Protein AF-A0A9E0ZSG9-F1 (afdb_monomer)

Mean predicted aligned error: 6.44 Å

Nearest PDB structures (foldseek):
  3n5q-assembly1_B  TM=3.521E-01  e=4.520E+00  Bos taurus
  4cwz-assembly1_B  TM=3.413E-01  e=6.387E+00  Bos taurus
  3e6n-assembly2_B  TM=3.327E-01  e=9.671E+00  Mus musculus

Sequence (45 aa):
MYKYCFNYDTGEYEYIDKNGYSQDRCEYVYNYDRTPFNNDDNDDD

Solvent-accessible surface area (backbone atoms only — not comparable to full-atom values): 2928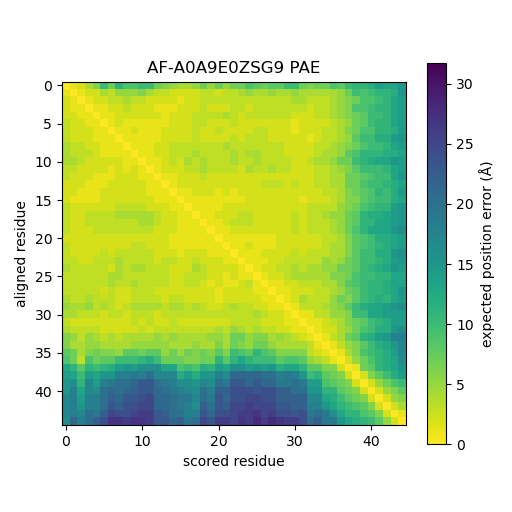 Å² total; per-residue (Å²): 114,68,41,84,32,48,28,69,82,79,72,44,74,40,42,29,29,90,89,24,41,25,64,86,74,73,42,81,50,86,55,52,60,75,70,71,77,67,88,75,76,68,86,80,129

Structure (mmCIF, N/CA/C/O backbone):
data_AF-A0A9E0ZSG9-F1
#
_entry.id   AF-A0A9E0ZSG9-F1
#
loop_
_atom_site.group_PDB
_atom_site.id
_atom_site.type_symbol
_atom_site.label_atom_id
_atom_site.label_alt_id
_atom_site.label_comp_id
_atom_site.label_asym_id
_atom_site.label_entity_id
_atom_site.label_seq_id
_atom_site.pdbx_PDB_ins_code
_atom_site.Cartn_x
_atom_site.Cartn_y
_atom_site.Cartn_z
_atom_site.occupancy
_atom_site.B_iso_or_equiv
_atom_site.auth_seq_id
_atom_site.auth_comp_id
_atom_site.auth_asym_id
_atom_site.auth_atom_id
_atom_site.pdbx_PDB_model_num
ATOM 1 N N . MET A 1 1 ? 3.722 -11.645 -4.788 1.00 78.88 1 MET A N 1
ATOM 2 C CA . MET A 1 1 ? 4.607 -10.674 -4.123 1.00 78.88 1 MET A CA 1
ATOM 3 C C . MET A 1 1 ? 3.733 -9.518 -3.694 1.00 78.88 1 MET A C 1
ATOM 5 O O . MET A 1 1 ? 2.995 -9.007 -4.532 1.00 78.88 1 MET A O 1
ATOM 9 N N . TYR A 1 2 ? 3.731 -9.220 -2.400 1.00 82.19 2 TYR A N 1
ATOM 10 C CA . TYR A 1 2 ? 3.001 -8.090 -1.833 1.00 82.19 2 TYR A CA 1
ATOM 11 C C . TYR A 1 2 ? 3.968 -6.920 -1.706 1.00 82.19 2 TYR A C 1
ATOM 13 O O . TYR A 1 2 ? 5.107 -7.120 -1.291 1.00 82.19 2 TYR A O 1
ATOM 21 N N . LYS A 1 3 ? 3.532 -5.724 -2.094 1.00 87.31 3 LYS A N 1
ATOM 22 C CA . LYS A 1 3 ? 4.247 -4.473 -1.853 1.00 87.31 3 LYS A CA 1
ATOM 23 C C . LYS A 1 3 ? 3.641 -3.829 -0.632 1.00 87.31 3 LYS A C 1
ATOM 25 O O . LYS A 1 3 ? 2.422 -3.804 -0.523 1.00 87.31 3 LYS A O 1
ATOM 30 N N . TYR A 1 4 ? 4.466 -3.235 0.213 1.00 90.56 4 TYR A N 1
ATOM 31 C CA . TYR A 1 4 ? 3.955 -2.256 1.155 1.00 90.56 4 TYR A CA 1
ATOM 32 C C . TYR A 1 4 ? 3.846 -0.908 0.439 1.00 90.56 4 TYR A C 1
ATOM 34 O O . TYR A 1 4 ? 4.858 -0.282 0.120 1.00 90.56 4 TYR A O 1
ATOM 42 N N . CYS A 1 5 ? 2.630 -0.500 0.086 1.00 90.56 5 CYS A N 1
ATOM 43 C CA . CYS A 1 5 ? 2.399 0.691 -0.729 1.00 90.56 5 CYS A CA 1
ATOM 44 C C . CYS A 1 5 ? 1.176 1.478 -0.269 1.00 90.56 5 CYS A C 1
ATOM 46 O O . CYS A 1 5 ? 0.287 0.950 0.393 1.00 90.56 5 CYS A O 1
ATOM 48 N N . PHE A 1 6 ? 1.159 2.764 -0.610 1.00 91.19 6 PHE A N 1
ATOM 49 C CA . PHE A 1 6 ? 0.113 3.676 -0.173 1.00 91.19 6 PHE A CA 1
ATOM 50 C C . PHE A 1 6 ? -1.198 3.391 -0.903 1.00 91.19 6 PHE A C 1
ATOM 52 O O . PHE A 1 6 ? -1.239 3.383 -2.134 1.00 91.19 6 PHE A O 1
ATOM 59 N N . ASN A 1 7 ? -2.267 3.183 -0.149 1.00 93.12 7 ASN A N 1
ATOM 60 C CA . ASN A 1 7 ? -3.625 3.099 -0.645 1.00 93.12 7 ASN A CA 1
ATOM 61 C C . ASN A 1 7 ? -4.264 4.495 -0.571 1.00 93.12 7 ASN A C 1
ATOM 63 O O . ASN A 1 7 ? -4.377 5.098 0.494 1.00 93.12 7 ASN A O 1
ATOM 67 N N . TYR A 1 8 ? -4.684 5.022 -1.718 1.00 92.19 8 TYR A N 1
ATOM 68 C CA . TYR A 1 8 ? -5.301 6.342 -1.823 1.00 92.19 8 TYR A CA 1
ATOM 69 C C . TYR A 1 8 ? -6.782 6.347 -1.431 1.00 92.19 8 TYR A C 1
ATOM 71 O O . TYR A 1 8 ? -7.310 7.418 -1.138 1.00 92.19 8 TYR A O 1
ATOM 79 N N . ASP A 1 9 ? -7.452 5.191 -1.421 1.00 90.88 9 ASP A N 1
ATOM 80 C CA . ASP A 1 9 ? -8.828 5.078 -0.924 1.00 90.88 9 ASP A CA 1
ATOM 81 C C . ASP A 1 9 ? -8.877 5.199 0.606 1.00 90.88 9 ASP A C 1
ATOM 83 O O . ASP A 1 9 ? -9.798 5.807 1.151 1.00 90.88 9 ASP A O 1
ATOM 87 N N . THR A 1 10 ? -7.883 4.645 1.307 1.00 90.38 10 THR A N 1
ATOM 88 C CA . THR A 1 10 ? -7.815 4.675 2.780 1.00 90.38 10 THR A CA 1
ATOM 89 C C . THR A 1 10 ? -6.938 5.796 3.319 1.00 90.38 10 THR A C 1
ATOM 91 O O . THR A 1 10 ? -7.171 6.281 4.423 1.00 90.38 10 THR A O 1
ATOM 94 N N . GLY A 1 11 ? -5.953 6.242 2.537 1.00 92.50 11 GLY A N 1
ATOM 95 C CA . GLY A 1 11 ? -4.922 7.163 2.999 1.00 92.50 11 GLY A CA 1
ATOM 96 C C . GLY A 1 11 ? -3.872 6.494 3.892 1.00 92.50 11 GLY A C 1
ATOM 97 O O . GLY A 1 11 ? -3.168 7.195 4.620 1.00 92.50 11 GLY A O 1
ATOM 98 N N . GLU A 1 12 ? -3.766 5.164 3.853 1.00 93.25 12 GLU A N 1
ATOM 99 C CA . GLU A 1 12 ? -2.848 4.366 4.672 1.00 93.25 12 GLU A CA 1
ATOM 100 C C . GLU A 1 12 ? -1.946 3.480 3.800 1.00 93.25 12 GLU A C 1
ATOM 102 O O . GLU A 1 12 ? -2.218 3.254 2.623 1.00 93.25 12 GLU A O 1
ATOM 107 N N . TYR A 1 13 ? -0.838 2.990 4.359 1.00 91.81 13 TYR A N 1
ATOM 108 C CA . TYR A 1 13 ? 0.01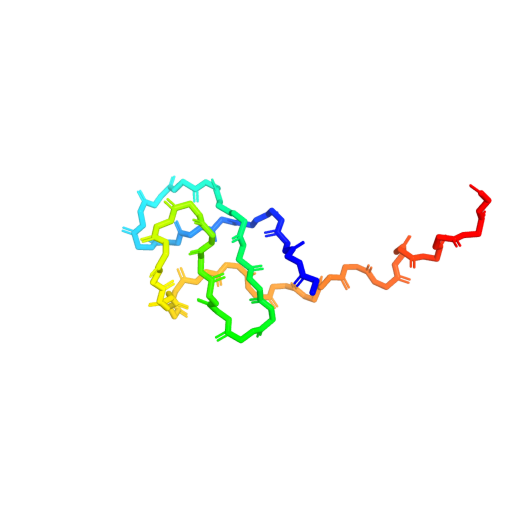0 2.004 3.682 1.00 91.81 13 TYR A CA 1
ATOM 109 C C . TYR A 1 13 ? -0.490 0.589 3.971 1.00 91.81 13 TYR A C 1
ATOM 111 O O . TYR A 1 13 ? -0.755 0.254 5.121 1.00 91.81 13 TYR A O 1
ATOM 119 N N . GLU A 1 14 ? -0.573 -0.240 2.934 1.00 93.25 14 GLU A N 1
ATOM 120 C CA . GLU A 1 14 ? -1.104 -1.603 3.011 1.00 93.25 14 GLU A CA 1
ATOM 121 C C . GLU A 1 14 ? -0.229 -2.574 2.209 1.00 93.25 14 GLU A C 1
ATOM 123 O O . GLU A 1 14 ? 0.482 -2.175 1.278 1.00 93.25 14 GLU A O 1
ATOM 128 N N . TYR A 1 15 ? -0.302 -3.864 2.543 1.00 92.75 15 TYR A N 1
ATOM 129 C CA .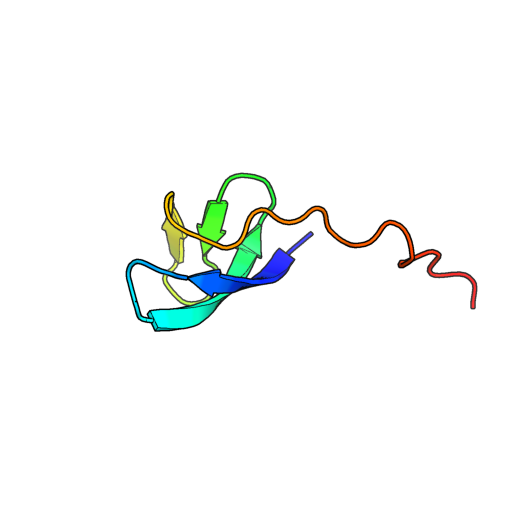 TYR A 1 15 ? 0.315 -4.927 1.755 1.00 92.75 15 TYR A CA 1
ATOM 130 C C . TYR A 1 15 ? -0.566 -5.297 0.567 1.00 92.75 15 TYR A C 1
ATOM 132 O O . TYR A 1 15 ? -1.488 -6.104 0.685 1.00 92.75 15 TYR A O 1
ATOM 140 N N . ILE A 1 16 ? -0.256 -4.740 -0.600 1.00 92.25 16 ILE A N 1
ATOM 141 C CA . ILE A 1 16 ? -1.045 -4.919 -1.818 1.00 92.25 16 ILE A CA 1
ATOM 142 C C . ILE A 1 16 ? -0.252 -5.739 -2.836 1.00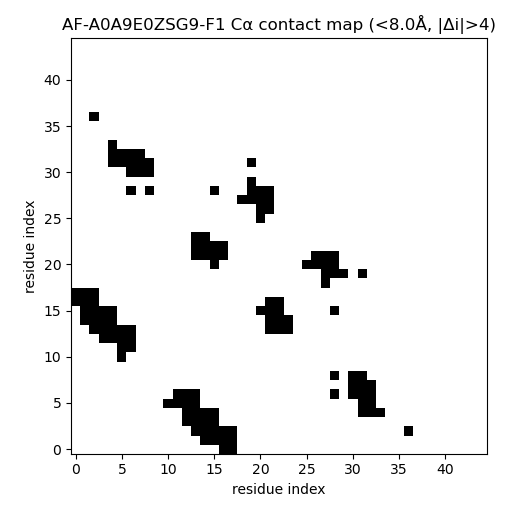 92.25 16 ILE A C 1
ATOM 144 O O . ILE A 1 16 ? 0.921 -5.480 -3.113 1.00 92.25 16 ILE A O 1
ATOM 148 N N . ASP A 1 17 ? -0.874 -6.779 -3.383 1.00 90.81 17 ASP A N 1
ATOM 149 C CA . ASP A 1 17 ? -0.282 -7.617 -4.423 1.00 90.81 17 ASP A CA 1
ATOM 150 C C . ASP A 1 17 ? -0.278 -6.912 -5.795 1.00 90.81 17 ASP A C 1
ATOM 152 O O . ASP A 1 17 ? -0.956 -5.911 -6.025 1.00 90.81 17 ASP A O 1
ATOM 156 N N . LYS A 1 18 ? 0.463 -7.463 -6.761 1.00 87.44 18 LYS A N 1
ATOM 157 C CA . LYS A 1 18 ? 0.513 -6.941 -8.138 1.00 87.44 18 LYS A CA 1
ATOM 158 C C . LYS A 1 18 ? -0.858 -6.820 -8.825 1.00 87.44 18 LYS A C 1
ATOM 160 O O . LYS A 1 18 ? -0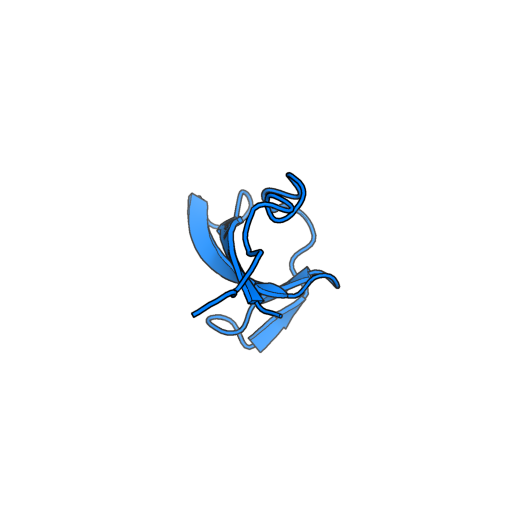.987 -6.012 -9.739 1.00 87.44 18 LYS A O 1
ATOM 165 N N . ASN A 1 19 ? -1.850 -7.620 -8.431 1.00 89.56 19 ASN A N 1
ATOM 166 C CA . ASN A 1 19 ? -3.211 -7.554 -8.965 1.00 89.56 19 ASN A CA 1
ATOM 167 C C . ASN A 1 19 ? -4.107 -6.562 -8.203 1.00 89.56 19 ASN A C 1
ATOM 169 O O . ASN A 1 19 ? -5.280 -6.431 -8.547 1.00 89.56 19 ASN A O 1
ATOM 173 N N . GLY A 1 20 ? -3.578 -5.874 -7.189 1.00 90.38 20 GLY A N 1
ATOM 174 C CA . GLY A 1 20 ? -4.335 -4.946 -6.357 1.00 90.38 20 GLY A CA 1
ATOM 175 C C . GLY A 1 20 ? -5.033 -5.606 -5.175 1.00 90.38 20 GLY A C 1
ATOM 176 O O . GLY A 1 20 ? -5.935 -5.006 -4.609 1.00 90.38 20 GLY A O 1
ATOM 177 N N . TYR A 1 21 ? -4.682 -6.834 -4.785 1.00 93.00 21 TYR A N 1
ATOM 178 C CA . TYR A 1 21 ? -5.280 -7.455 -3.602 1.00 93.00 21 TYR A CA 1
ATOM 179 C C . TYR A 1 21 ? -4.593 -6.973 -2.320 1.00 93.00 21 TYR A C 1
ATOM 181 O O . TYR A 1 21 ? -3.405 -7.236 -2.128 1.00 93.00 21 TYR A O 1
ATOM 189 N N . SER A 1 22 ? -5.335 -6.294 -1.444 1.00 93.62 22 SER A N 1
ATOM 190 C CA . SER A 1 22 ? -4.871 -5.848 -0.126 1.00 93.62 22 SER A CA 1
ATOM 191 C C . SER A 1 22 ? -5.009 -6.984 0.889 1.00 93.62 22 SER A C 1
ATOM 193 O O . SER A 1 22 ? -6.110 -7.479 1.135 1.00 93.62 22 SER A O 1
ATOM 195 N N . GLN A 1 23 ? -3.893 -7.409 1.483 1.00 92.88 23 GLN A N 1
ATOM 196 C CA . GLN A 1 23 ? -3.862 -8.436 2.530 1.00 92.88 23 GLN A CA 1
ATOM 197 C C . GLN A 1 23 ? -4.519 -7.941 3.821 1.00 92.88 23 GLN A C 1
ATOM 199 O O . GLN A 1 23 ? -5.294 -8.672 4.432 1.00 92.88 23 GLN A O 1
ATOM 204 N N . ASP A 1 24 ? -4.266 -6.688 4.195 1.00 91.00 24 ASP A N 1
ATOM 205 C CA . ASP A 1 24 ? -4.804 -6.080 5.414 1.00 91.00 24 ASP A CA 1
ATOM 206 C C . ASP A 1 24 ? -6.338 -6.017 5.401 1.00 91.00 24 ASP A C 1
ATOM 208 O O . ASP A 1 24 ? -6.991 -6.220 6.425 1.00 91.00 24 ASP A O 1
ATOM 212 N N . ARG A 1 25 ? -6.925 -5.799 4.219 1.00 89.50 25 ARG A N 1
ATOM 213 C CA . ARG A 1 25 ? -8.379 -5.682 4.038 1.00 89.50 25 ARG A CA 1
ATOM 214 C C . ARG A 1 25 ? -9.050 -6.949 3.516 1.00 89.50 25 ARG A C 1
ATOM 216 O O . ARG A 1 25 ? -10.271 -7.064 3.570 1.00 89.50 25 ARG A O 1
ATOM 223 N N . CYS A 1 26 ? -8.263 -7.892 3.000 1.00 93.62 26 CYS A N 1
ATOM 224 C CA . CYS A 1 26 ? -8.744 -9.069 2.280 1.00 93.62 26 CYS A CA 1
ATOM 225 C C . CYS A 1 26 ? -9.686 -8.724 1.104 1.00 93.62 26 CYS A C 1
ATOM 227 O O . CYS A 1 26 ? -10.649 -9.443 0.831 1.00 93.62 26 CYS A O 1
ATOM 229 N N . GLU A 1 27 ? -9.420 -7.615 0.405 1.00 93.44 27 GLU A N 1
ATOM 230 C CA . GLU A 1 27 ? -10.223 -7.134 -0.725 1.00 93.44 27 GLU A CA 1
ATOM 231 C C . GLU A 1 27 ? -9.351 -6.552 -1.849 1.00 93.44 27 GLU A C 1
ATOM 233 O O . GLU A 1 27 ? -8.178 -6.231 -1.654 1.00 93.44 27 GLU A O 1
ATOM 238 N N . TYR A 1 28 ? -9.931 -6.414 -3.043 1.00 91.69 28 TYR A N 1
ATOM 239 C CA . TYR A 1 28 ? -9.265 -5.772 -4.174 1.00 91.69 28 TYR A CA 1
ATOM 240 C C . TYR A 1 28 ? -9.400 -4.254 -4.095 1.00 91.69 28 TYR A C 1
ATOM 242 O O . TYR A 1 28 ? -10.508 -3.721 -4.085 1.00 91.69 28 TYR A O 1
ATOM 250 N N . VAL A 1 29 ? -8.261 -3.573 -4.126 1.00 90.31 29 VAL A N 1
ATOM 251 C CA . VAL A 1 29 ? -8.136 -2.120 -4.153 1.00 90.31 29 VAL A CA 1
ATOM 252 C C . VAL A 1 29 ? -7.573 -1.687 -5.500 1.00 90.31 29 VAL A C 1
ATOM 254 O O . VAL A 1 29 ? -6.660 -2.295 -6.057 1.00 90.31 29 VAL A O 1
ATOM 257 N N . TYR A 1 30 ? -8.143 -0.626 -6.061 1.00 89.06 30 TYR A N 1
ATOM 258 C CA . TYR A 1 30 ? -7.776 -0.156 -7.399 1.00 89.06 30 TYR A CA 1
ATOM 259 C C . TYR A 1 30 ? -6.987 1.148 -7.353 1.00 89.06 30 TYR A C 1
ATOM 261 O O . TYR A 1 30 ? -6.238 1.433 -8.293 1.00 89.06 30 TYR A O 1
ATOM 269 N N . ASN A 1 31 ? -7.121 1.912 -6.27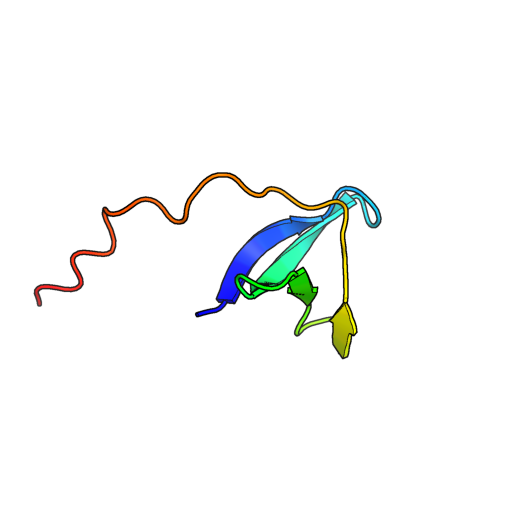1 1.00 92.38 31 ASN A N 1
ATOM 270 C CA . ASN A 1 31 ? -6.500 3.212 -6.108 1.00 92.38 31 ASN A CA 1
ATOM 271 C C . ASN A 1 31 ? -5.344 3.124 -5.105 1.00 92.38 31 ASN A C 1
ATOM 273 O O . ASN A 1 31 ? -5.457 3.504 -3.947 1.00 92.38 31 ASN A O 1
ATOM 277 N N . TYR A 1 32 ? -4.213 2.592 -5.554 1.00 91.75 32 TYR A N 1
ATOM 278 C CA . TYR A 1 32 ? -3.003 2.452 -4.747 1.00 91.75 32 TYR A CA 1
ATOM 279 C C . TYR A 1 32 ? -1.768 2.841 -5.554 1.00 91.75 32 TYR A C 1
ATOM 281 O O . TYR A 1 32 ? -1.819 2.965 -6.782 1.00 91.75 32 TYR A O 1
ATOM 289 N N . ASP A 1 33 ? -0.652 3.038 -4.864 1.00 89.75 33 ASP A N 1
ATOM 290 C CA . ASP A 1 33 ? 0.627 3.339 -5.484 1.00 89.75 33 ASP A CA 1
ATOM 291 C C . ASP A 1 33 ? 1.131 2.146 -6.315 1.00 89.75 33 ASP A C 1
ATOM 293 O O . ASP A 1 33 ? 1.681 1.167 -5.808 1.00 89.75 33 ASP A O 1
ATOM 297 N N . ARG A 1 34 ? 0.946 2.253 -7.636 1.00 82.81 34 ARG A N 1
ATOM 298 C CA . ARG A 1 34 ? 1.397 1.268 -8.630 1.00 82.81 34 ARG A CA 1
ATOM 299 C C . ARG A 1 34 ? 2.792 1.557 -9.160 1.00 82.81 34 ARG A C 1
ATOM 301 O O . ARG A 1 34 ? 3.133 1.067 -10.241 1.00 82.81 34 ARG A O 1
ATOM 308 N N . THR A 1 35 ? 3.593 2.364 -8.459 1.00 83.25 35 THR A N 1
ATOM 309 C CA . THR A 1 35 ? 5.001 2.467 -8.844 1.00 83.25 35 THR A CA 1
ATOM 310 C C . THR A 1 35 ? 5.571 1.050 -8.875 1.00 83.25 35 THR A C 1
ATOM 312 O O . THR A 1 35 ? 5.226 0.240 -7.999 1.00 83.25 35 THR A O 1
ATOM 315 N N . PRO A 1 36 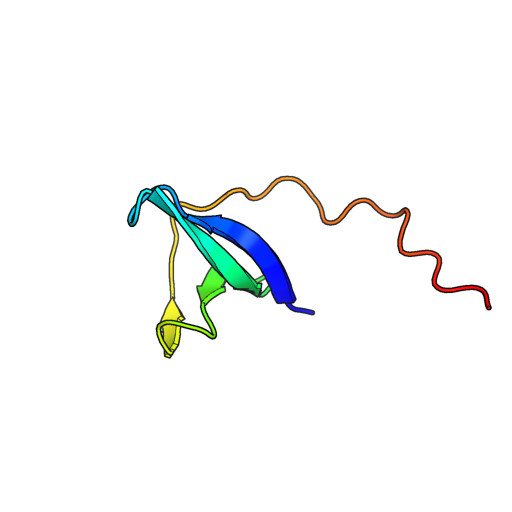? 6.333 0.697 -9.924 1.00 74.75 36 PRO A N 1
ATOM 316 C CA . PRO A 1 36 ? 6.867 -0.647 -10.042 1.00 74.75 36 PRO A CA 1
ATOM 317 C C . PRO A 1 36 ? 7.578 -0.997 -8.736 1.00 74.75 36 PRO A C 1
ATOM 319 O O . PRO A 1 36 ? 8.214 -0.135 -8.126 1.00 74.75 36 PRO A O 1
ATOM 322 N N . PHE A 1 37 ? 7.426 -2.243 -8.281 1.00 67.94 37 PHE A N 1
ATOM 323 C CA . PHE A 1 37 ? 8.359 -2.803 -7.310 1.00 67.94 37 PHE A CA 1
ATOM 324 C C . PHE A 1 37 ? 9.737 -2.483 -7.875 1.00 67.94 37 PHE A C 1
ATOM 326 O O . PHE A 1 37 ? 9.994 -2.844 -9.026 1.00 67.94 37 PHE A O 1
ATOM 333 N N . ASN A 1 38 ? 10.538 -1.675 -7.176 1.00 62.28 38 ASN A N 1
ATOM 334 C CA . ASN A 1 38 ? 11.871 -1.362 -7.665 1.00 62.28 38 ASN A CA 1
ATOM 335 C C . ASN A 1 38 ? 12.506 -2.709 -8.018 1.00 62.28 38 ASN A C 1
ATOM 337 O O . ASN A 1 38 ? 12.540 -3.601 -7.176 1.00 62.28 38 ASN A O 1
ATOM 341 N N . ASN A 1 39 ? 12.982 -2.871 -9.253 1.00 54.56 39 ASN A N 1
ATOM 342 C CA . ASN A 1 39 ? 13.704 -4.070 -9.697 1.00 54.56 39 ASN A CA 1
ATOM 343 C C . ASN A 1 39 ? 15.062 -4.237 -8.966 1.00 54.56 39 ASN A C 1
ATOM 345 O O . ASN A 1 39 ? 15.961 -4.892 -9.479 1.00 54.56 39 ASN A O 1
ATOM 349 N N . ASP A 1 40 ? 15.208 -3.614 -7.798 1.00 50.12 40 ASP A N 1
ATOM 350 C CA . ASP A 1 40 ? 16.343 -3.683 -6.889 1.00 50.12 40 ASP A CA 1
ATOM 351 C C .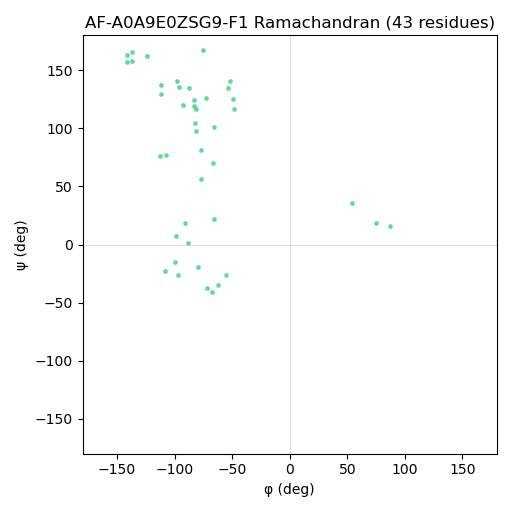 ASP A 1 40 ? 16.080 -4.677 -5.741 1.00 50.12 40 ASP A C 1
ATOM 353 O O . ASP A 1 40 ? 16.904 -4.800 -4.851 1.00 50.12 40 ASP A O 1
ATOM 357 N N . ASP A 1 41 ? 14.982 -5.449 -5.780 1.00 50.72 41 ASP A N 1
ATOM 358 C CA . ASP A 1 41 ? 14.938 -6.779 -5.143 1.00 50.72 41 ASP A CA 1
ATOM 359 C C . ASP A 1 41 ? 15.701 -7.779 -6.036 1.00 50.72 41 ASP A C 1
ATOM 361 O O . ASP A 1 41 ? 15.175 -8.789 -6.513 1.00 50.72 41 ASP A O 1
ATOM 365 N N . ASN A 1 42 ? 16.965 -7.456 -6.316 1.00 46.09 42 ASN A N 1
ATOM 366 C CA . ASN 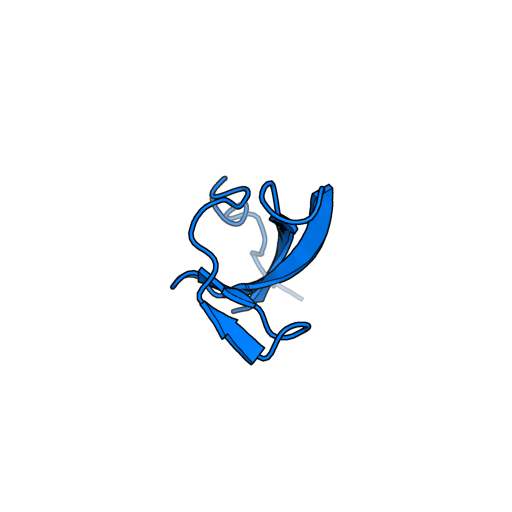A 1 42 ? 17.972 -8.465 -6.585 1.00 46.09 42 ASN A CA 1
ATOM 367 C C . ASN A 1 42 ? 18.336 -9.020 -5.204 1.00 46.09 42 ASN A C 1
ATOM 369 O O . ASN A 1 42 ? 19.264 -8.550 -4.552 1.00 46.09 42 ASN A O 1
ATOM 373 N N . ASP A 1 43 ? 17.488 -9.929 -4.729 1.00 48.78 43 ASP A N 1
ATOM 374 C CA . ASP A 1 43 ? 17.678 -10.767 -3.545 1.00 48.78 43 ASP A CA 1
ATOM 375 C C . ASP A 1 43 ? 18.845 -11.737 -3.856 1.00 48.78 43 ASP A C 1
ATOM 377 O O . ASP A 1 43 ? 18.652 -12.911 -4.169 1.00 48.78 43 ASP A O 1
ATOM 381 N N . ASP A 1 44 ? 20.058 -11.181 -3.927 1.00 47.56 44 ASP A N 1
ATOM 382 C CA . ASP A 1 44 ? 21.347 -11.878 -4.002 1.00 47.56 44 ASP A CA 1
ATOM 383 C C . ASP A 1 44 ? 22.079 -11.583 -2.679 1.00 47.56 44 ASP A C 1
ATOM 385 O O . ASP A 1 44 ? 22.871 -10.644 -2.602 1.00 47.56 44 ASP A O 1
ATOM 389 N N . ASP A 1 45 ? 21.643 -12.257 -1.603 1.00 42.56 45 ASP A N 1
ATOM 390 C CA . ASP A 1 45 ? 22.461 -12.953 -0.576 1.00 42.56 45 ASP A CA 1
ATOM 391 C C . ASP A 1 45 ? 21.589 -13.547 0.559 1.00 42.56 45 ASP A C 1
ATOM 393 O O . ASP A 1 45 ? 20.970 -12.778 1.335 1.00 42.56 45 ASP A O 1
#

Secondary structure (DSSP, 8-state):
-EEEEEETTTTEEEEEETTSEETTTTEE-SSB--PPPPTT-----

Radius of gyration: 11.03 Å; Cα contacts (8 Å, |Δi|>4): 66; chains: 1; bounding box: 33×20×16 Å

pLDDT: mean 82.33, std 15.87, range [42.56, 93.62]

Foldseek 3Di:
DWDQWAAPVVRHTFGADQQQQTPVVRDRGDRIPVDPPPPVPPVDD